Protein AF-A0A369T2D9-F1 (afdb_monomer_lite)

pLDDT: mean 83.14, std 14.37, range [35.88, 96.81]

Sequence (138 aa):
MTVQSRRTRAGSEAFKEELLERLSNLDQVSLREGMTDLLSLLDDVELVLSSEDLTELERQGFTLIREYLKEATVLELRGLPRAPFLKKIKEIASILRVIGDLRGEGIRIISLEDLTVVGEIDGRPVYSIRREEGDSPH

Radius of gyration: 20.72 Å; chains: 1; bounding box: 49×34×55 Å

Secondary structure (DSSP, 8-state):
--HHHHHHHHHHHHHHHHHHHHHHT---HHHHHHHHHHHHHHHHHHHHHT-SS--HHHHHHHHHHHHHHHHHHHHHHTT---HHHHHHHHHHHHHHHHHHHHHHTTPPPPPGGGEEEEEEETTEEEEEEPPPTT----

Structure (mmCIF, N/CA/C/O backbone):
data_AF-A0A369T2D9-F1
#
_entry.id   AF-A0A369T2D9-F1
#
loop_
_atom_site.group_PDB
_atom_site.id
_atom_site.type_symbol
_atom_site.label_atom_id
_atom_site.label_alt_id
_atom_site.label_comp_id
_atom_site.label_asym_id
_atom_site.label_entity_id
_atom_site.label_seq_id
_atom_site.pdbx_PDB_ins_code
_atom_site.Cartn_x
_atom_site.Cartn_y
_atom_site.Cartn_z
_atom_site.occupancy
_atom_site.B_iso_or_equiv
_atom_site.auth_seq_id
_atom_site.auth_comp_id
_atom_site.auth_asym_id
_atom_site.auth_atom_id
_atom_site.pdbx_PDB_model_num
ATOM 1 N N . MET A 1 1 ? 10.833 9.912 17.371 1.00 44.72 1 MET A N 1
ATOM 2 C CA . MET A 1 1 ? 10.450 8.693 16.618 1.00 44.72 1 MET A CA 1
ATOM 3 C C . MET A 1 1 ? 11.122 8.697 15.237 1.00 44.72 1 MET A C 1
ATOM 5 O O . MET A 1 1 ? 10.458 8.860 14.229 1.00 44.72 1 MET A O 1
ATOM 9 N N . THR A 1 2 ? 12.454 8.571 15.162 1.00 52.41 2 THR A N 1
ATOM 10 C CA . THR A 1 2 ? 13.226 9.062 13.988 1.00 52.41 2 THR A CA 1
ATOM 11 C C . THR A 1 2 ? 14.139 8.025 13.319 1.00 52.41 2 THR A C 1
ATOM 13 O O . THR A 1 2 ? 14.785 8.326 12.318 1.00 52.41 2 THR A O 1
ATOM 16 N N . VAL A 1 3 ? 14.213 6.798 13.847 1.00 41.44 3 VAL A N 1
ATOM 17 C CA . VAL A 1 3 ? 15.205 5.797 13.406 1.00 41.44 3 VAL A CA 1
ATOM 18 C C . VAL A 1 3 ? 14.643 4.832 12.351 1.00 41.44 3 VAL A C 1
ATOM 20 O O . VAL A 1 3 ? 15.341 4.512 11.390 1.00 41.44 3 VAL A O 1
ATOM 23 N N . GLN A 1 4 ? 13.373 4.420 12.461 1.00 42.25 4 GLN A N 1
ATOM 24 C CA . GLN A 1 4 ? 12.735 3.510 11.493 1.00 42.25 4 GLN A CA 1
ATOM 25 C C . GLN A 1 4 ? 12.523 4.153 10.112 1.00 42.25 4 GLN A C 1
ATOM 27 O O . GLN A 1 4 ? 12.820 3.513 9.102 1.00 42.25 4 GLN A O 1
ATOM 32 N N . SER A 1 5 ? 12.116 5.428 10.055 1.00 49.00 5 SER A N 1
ATOM 33 C CA . SER A 1 5 ? 11.973 6.168 8.785 1.00 49.00 5 SER A CA 1
ATOM 34 C C . SER A 1 5 ? 13.308 6.370 8.056 1.00 49.00 5 SER A C 1
ATOM 36 O O . SER A 1 5 ? 13.370 6.298 6.833 1.00 49.00 5 SER A O 1
ATOM 38 N N . ARG A 1 6 ? 14.417 6.561 8.789 1.00 48.47 6 ARG A N 1
ATOM 39 C CA . ARG A 1 6 ? 15.748 6.710 8.171 1.00 48.47 6 ARG A CA 1
ATOM 40 C C . ARG A 1 6 ? 16.283 5.395 7.602 1.00 48.47 6 ARG A C 1
ATOM 42 O O . ARG A 1 6 ? 16.856 5.402 6.519 1.00 48.47 6 ARG A O 1
ATOM 49 N N . ARG A 1 7 ? 16.069 4.267 8.293 1.00 51.34 7 ARG A N 1
ATOM 50 C CA . ARG A 1 7 ? 16.482 2.934 7.807 1.00 51.34 7 ARG A CA 1
ATOM 51 C C . ARG A 1 7 ? 15.697 2.482 6.576 1.00 51.34 7 ARG A C 1
ATOM 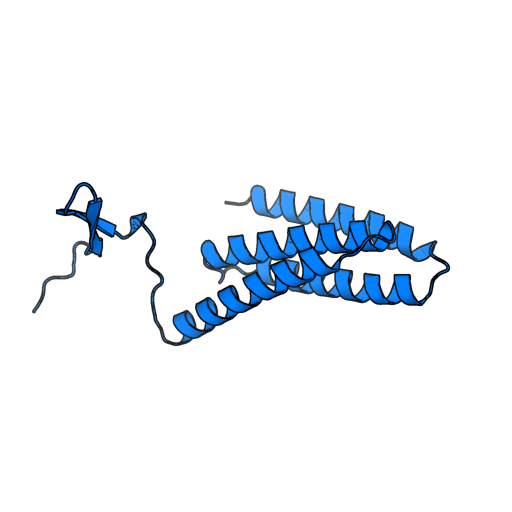53 O O . ARG A 1 7 ? 16.280 1.890 5.676 1.00 51.34 7 ARG A O 1
ATOM 60 N N . THR A 1 8 ? 14.397 2.762 6.533 1.00 57.28 8 THR A N 1
ATOM 61 C CA . THR A 1 8 ? 13.536 2.372 5.406 1.00 57.28 8 THR A CA 1
ATOM 62 C C . THR A 1 8 ? 13.809 3.196 4.151 1.00 57.28 8 THR A C 1
ATOM 64 O O . THR A 1 8 ? 13.873 2.615 3.072 1.00 57.28 8 THR A O 1
ATOM 67 N N . ARG A 1 9 ? 14.064 4.505 4.286 1.00 59.59 9 ARG A N 1
ATOM 68 C CA . ARG A 1 9 ? 14.492 5.354 3.163 1.00 59.59 9 ARG A CA 1
ATOM 69 C C . ARG A 1 9 ? 15.857 4.929 2.615 1.00 59.59 9 ARG A C 1
ATOM 71 O O . ARG A 1 9 ? 15.976 4.692 1.423 1.00 59.59 9 ARG A O 1
ATOM 78 N N . ALA A 1 10 ? 16.849 4.715 3.485 1.00 62.94 10 ALA A N 1
ATOM 79 C CA . ALA A 1 10 ? 18.180 4.261 3.068 1.00 62.94 10 ALA A CA 1
ATOM 80 C C . ALA A 1 10 ? 18.157 2.905 2.332 1.00 62.94 10 ALA A C 1
ATOM 82 O O . ALA A 1 10 ? 18.873 2.726 1.353 1.00 62.94 10 ALA A O 1
ATOM 83 N N . GLY A 1 11 ? 17.311 1.961 2.766 1.00 72.50 11 GLY A N 1
ATOM 84 C CA . GLY A 1 11 ? 17.148 0.676 2.077 1.00 72.50 11 GLY A CA 1
ATOM 85 C C . GLY A 1 11 ? 16.408 0.770 0.737 1.00 72.50 11 GLY A C 1
ATOM 86 O O . GLY A 1 11 ? 16.566 -0.105 -0.108 1.00 72.50 11 GLY A O 1
ATOM 87 N N . SER A 1 12 ? 15.597 1.808 0.532 1.00 73.19 12 SER A N 1
ATOM 88 C CA . SER A 1 12 ? 14.913 2.053 -0.741 1.00 73.19 12 SER A CA 1
ATOM 89 C C . SER A 1 12 ? 15.813 2.726 -1.771 1.00 73.19 12 SER A C 1
ATOM 91 O O . SER A 1 12 ? 15.831 2.295 -2.918 1.00 73.19 12 SER A O 1
ATOM 93 N N . GLU A 1 13 ? 16.609 3.710 -1.353 1.00 80.56 13 GLU A N 1
ATOM 94 C CA . GLU A 1 13 ? 17.596 4.363 -2.223 1.00 80.56 13 GLU A CA 1
ATOM 95 C C . GLU A 1 13 ? 18.633 3.356 -2.734 1.00 80.56 13 GLU A C 1
ATOM 97 O O . GLU A 1 13 ? 18.840 3.243 -3.937 1.00 80.56 13 GLU A O 1
ATOM 102 N N . ALA A 1 14 ? 19.191 2.523 -1.845 1.00 82.19 14 ALA A N 1
ATOM 103 C CA . ALA A 1 14 ? 20.141 1.480 -2.239 1.00 82.19 14 ALA A CA 1
ATOM 104 C C . ALA A 1 14 ? 19.538 0.475 -3.242 1.00 82.19 14 ALA A C 1
ATOM 106 O O . ALA A 1 14 ? 20.205 0.039 -4.177 1.00 82.19 14 ALA A O 1
ATOM 107 N N . PHE A 1 15 ? 18.257 0.128 -3.072 1.00 83.56 15 PHE A N 1
ATOM 108 C CA . PHE A 1 15 ? 17.537 -0.728 -4.015 1.00 83.56 15 PHE A CA 1
ATOM 109 C C . PHE A 1 15 ? 17.364 -0.054 -5.385 1.00 83.56 15 PHE A C 1
ATOM 111 O O . PHE A 1 15 ? 17.547 -0.699 -6.415 1.00 83.56 15 PHE A O 1
ATOM 118 N N . LYS A 1 16 ? 17.031 1.242 -5.415 1.00 82.81 16 LYS A N 1
ATOM 119 C CA . LYS A 1 16 ? 16.874 2.009 -6.659 1.00 82.81 16 LYS A CA 1
ATOM 120 C C . LYS A 1 16 ? 18.196 2.172 -7.400 1.00 82.81 16 LYS A C 1
ATOM 122 O O . LYS A 1 16 ? 18.221 1.967 -8.609 1.00 82.81 16 LYS A O 1
ATOM 127 N N . GLU A 1 17 ? 19.281 2.484 -6.694 1.00 85.00 17 GLU A N 1
ATOM 128 C CA . GLU A 1 17 ? 20.622 2.590 -7.283 1.00 85.00 17 GLU A CA 1
ATOM 129 C C . GLU A 1 17 ? 21.034 1.278 -7.967 1.00 85.00 17 GLU A C 1
ATOM 131 O O . GLU A 1 17 ? 21.401 1.292 -9.144 1.00 85.00 17 GLU A O 1
ATOM 136 N N . GLU A 1 18 ? 20.865 0.135 -7.288 1.00 83.44 18 GLU A N 1
ATOM 137 C CA . GLU A 1 18 ? 21.150 -1.186 -7.869 1.00 83.44 18 GLU A CA 1
ATOM 138 C C . GLU A 1 18 ? 20.294 -1.461 -9.121 1.00 83.44 18 GLU A C 1
ATOM 140 O O . GLU A 1 18 ? 20.768 -2.015 -10.118 1.00 83.44 18 GLU A O 1
ATOM 145 N N . LEU A 1 19 ? 19.017 -1.072 -9.099 1.00 83.19 19 LEU A N 1
ATOM 146 C CA . LEU A 1 19 ? 18.115 -1.267 -10.232 1.00 83.19 19 LEU A CA 1
ATOM 147 C C . LEU A 1 19 ? 18.446 -0.377 -11.428 1.00 83.19 19 LEU A C 1
ATOM 149 O O . LEU A 1 19 ? 18.379 -0.848 -12.563 1.00 83.19 19 LEU A O 1
ATOM 153 N N . LEU A 1 20 ? 18.793 0.889 -11.200 1.00 82.56 20 LEU A N 1
ATOM 154 C CA . LEU A 1 20 ? 19.147 1.832 -12.262 1.00 82.56 20 LEU A CA 1
ATOM 155 C C . LEU A 1 20 ? 20.434 1.409 -12.978 1.00 82.56 20 LEU A C 1
ATOM 157 O O . LEU A 1 20 ? 20.518 1.505 -14.207 1.00 82.56 20 LEU A O 1
ATOM 161 N N . GLU A 1 21 ? 21.404 0.866 -12.241 1.00 83.44 21 GLU A N 1
ATOM 162 C CA . GLU A 1 21 ? 22.607 0.267 -12.824 1.00 83.44 21 GLU A CA 1
ATOM 163 C C . GLU A 1 21 ? 22.252 -0.938 -13.711 1.00 83.44 21 GLU A C 1
ATOM 165 O O . GLU A 1 21 ? 22.680 -1.019 -14.865 1.00 83.44 21 GLU A O 1
ATOM 170 N N . ARG A 1 22 ? 21.399 -1.849 -13.224 1.00 80.00 22 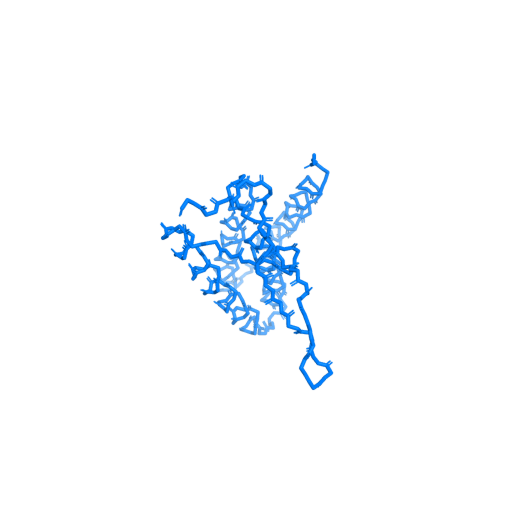ARG A N 1
ATOM 171 C CA . ARG A 1 22 ? 20.937 -3.012 -14.003 1.00 80.00 22 ARG A CA 1
ATOM 172 C C . ARG A 1 22 ? 20.151 -2.609 -15.254 1.00 80.00 22 ARG A C 1
ATOM 174 O O . ARG A 1 22 ? 20.334 -3.218 -16.304 1.00 80.00 22 ARG A O 1
ATOM 181 N N . LEU A 1 23 ? 19.313 -1.578 -15.159 1.00 78.31 23 LEU A N 1
ATOM 182 C CA . LEU A 1 23 ? 18.512 -1.047 -16.266 1.00 78.31 23 LEU A CA 1
ATOM 183 C C . LEU A 1 23 ? 19.348 -0.407 -17.371 1.00 78.31 23 LEU A C 1
ATOM 185 O O . LEU A 1 23 ? 18.995 -0.498 -18.545 1.00 78.31 23 LEU A O 1
ATOM 189 N N . SER A 1 24 ? 20.451 0.240 -17.001 1.00 78.38 24 SER A N 1
ATOM 190 C CA . SER A 1 24 ? 21.358 0.887 -17.954 1.00 78.38 24 SER A CA 1
ATOM 191 C C . SER A 1 24 ? 22.066 -0.125 -18.861 1.00 78.38 24 SER A C 1
ATOM 193 O O . SER A 1 24 ? 22.474 0.224 -19.965 1.00 78.38 24 SER A O 1
ATOM 195 N N . ASN A 1 25 ? 22.155 -1.381 -18.416 1.00 78.31 25 ASN A N 1
ATOM 196 C CA . ASN A 1 25 ? 22.785 -2.498 -19.122 1.00 78.31 25 ASN A CA 1
ATOM 197 C C . ASN A 1 25 ? 21.772 -3.416 -19.838 1.00 78.31 25 ASN A C 1
ATOM 199 O O . ASN A 1 25 ? 22.121 -4.522 -20.249 1.00 78.31 25 ASN A O 1
ATOM 203 N N . LEU A 1 26 ? 20.504 -3.003 -19.932 1.00 77.38 26 LEU A N 1
ATOM 204 C CA . LEU A 1 26 ? 19.396 -3.840 -20.384 1.00 77.38 26 LEU A CA 1
ATOM 205 C C . LEU A 1 26 ? 19.001 -3.491 -21.828 1.00 77.38 26 LEU A C 1
ATOM 207 O O . LEU A 1 26 ? 18.437 -2.431 -22.091 1.00 77.38 26 LEU A O 1
ATOM 211 N N . ASP A 1 27 ? 19.261 -4.410 -22.763 1.00 75.25 27 ASP A N 1
ATOM 212 C CA . ASP A 1 27 ? 19.017 -4.204 -24.205 1.00 75.25 27 ASP A CA 1
ATOM 213 C C . ASP A 1 27 ? 17.530 -4.300 -24.610 1.00 75.25 27 ASP A C 1
ATOM 215 O O . ASP A 1 27 ? 17.144 -3.920 -25.718 1.00 75.25 27 ASP A O 1
ATOM 219 N N . GLN A 1 28 ? 16.662 -4.811 -23.730 1.00 78.06 28 GLN A N 1
ATOM 220 C CA . GLN A 1 28 ? 15.238 -4.997 -24.021 1.00 78.06 28 GLN A CA 1
ATOM 221 C C . GLN A 1 28 ? 14.415 -3.751 -23.676 1.00 78.06 28 GLN A C 1
ATOM 223 O O . GLN A 1 28 ? 14.124 -3.480 -22.511 1.00 78.06 28 GLN A O 1
ATOM 228 N N . VAL A 1 29 ? 13.966 -3.036 -24.711 1.00 76.88 29 VAL A N 1
ATOM 229 C CA . VAL A 1 29 ? 13.201 -1.781 -24.587 1.00 76.88 29 VAL A CA 1
ATOM 230 C C . VAL A 1 29 ? 11.908 -1.945 -23.776 1.00 76.88 29 VAL A C 1
ATOM 232 O O . VAL A 1 29 ? 11.678 -1.154 -22.867 1.00 76.88 29 VAL A O 1
ATOM 235 N N . SER A 1 30 ? 11.093 -2.982 -24.018 1.00 74.06 30 SER A N 1
ATOM 236 C CA . SER A 1 30 ? 9.808 -3.124 -23.300 1.00 74.06 30 SER A CA 1
ATOM 237 C C . SER A 1 30 ? 9.985 -3.462 -21.818 1.00 74.06 30 SER A C 1
ATOM 239 O O . SER A 1 30 ? 9.181 -3.055 -20.984 1.00 74.06 30 SER A O 1
ATOM 241 N N . LEU A 1 31 ? 11.040 -4.211 -21.487 1.00 76.50 31 LEU A N 1
ATOM 242 C CA . LEU A 1 31 ? 11.393 -4.540 -20.110 1.00 76.50 31 LEU A CA 1
ATOM 243 C C . LEU A 1 31 ? 11.884 -3.285 -19.377 1.00 76.50 31 LEU A C 1
ATOM 245 O O . LEU A 1 31 ? 11.499 -3.037 -18.238 1.00 76.50 31 LEU A O 1
ATOM 249 N N . ARG A 1 32 ? 12.669 -2.448 -20.066 1.00 78.88 32 ARG A N 1
ATOM 250 C CA . ARG A 1 32 ? 13.125 -1.156 -19.552 1.00 78.88 32 ARG A CA 1
ATOM 251 C C . ARG A 1 32 ? 11.960 -0.204 -19.272 1.00 78.88 32 ARG A C 1
ATOM 253 O O . ARG A 1 32 ? 11.894 0.327 -18.171 1.00 78.88 32 ARG A O 1
ATOM 260 N N . GLU A 1 33 ? 11.029 -0.037 -20.213 1.00 80.12 33 GLU A N 1
ATOM 261 C CA . GLU A 1 33 ? 9.827 0.795 -20.029 1.00 80.12 33 GLU A CA 1
ATOM 262 C C . GLU A 1 33 ? 8.971 0.299 -18.856 1.00 80.12 33 GLU A C 1
ATOM 264 O O . GLU A 1 33 ? 8.680 1.054 -17.929 1.00 80.12 33 GLU A O 1
A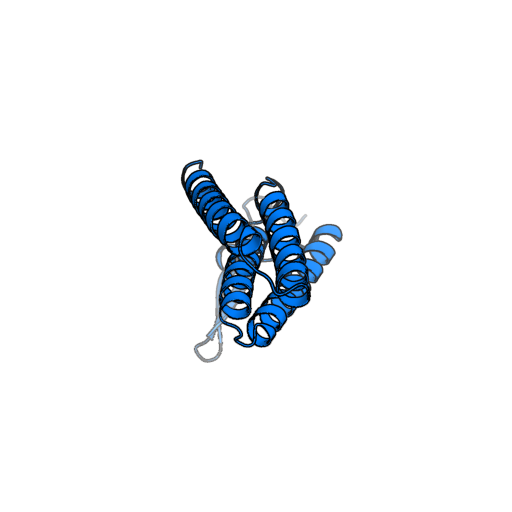TOM 269 N N . GLY A 1 34 ? 8.652 -1.001 -18.831 1.00 78.31 34 GLY A N 1
ATOM 270 C CA . GLY A 1 34 ? 7.839 -1.591 -17.768 1.00 78.31 34 GLY A CA 1
ATOM 271 C C . GLY A 1 34 ? 8.466 -1.486 -16.375 1.00 78.31 34 GLY A C 1
ATOM 272 O O . GLY A 1 34 ? 7.738 -1.488 -15.381 1.00 78.31 34 GLY A O 1
ATOM 273 N N . MET A 1 35 ? 9.792 -1.394 -16.284 1.00 82.38 35 MET A N 1
ATOM 274 C CA . MET A 1 35 ? 10.517 -1.156 -15.038 1.00 82.38 35 MET A CA 1
ATOM 275 C C . MET A 1 35 ? 10.586 0.323 -14.654 1.00 82.38 35 MET A C 1
ATOM 277 O O . MET A 1 35 ? 10.517 0.632 -13.465 1.00 82.38 35 MET A O 1
ATOM 281 N N . THR A 1 36 ? 10.699 1.235 -15.624 1.00 84.88 36 THR A N 1
ATOM 282 C CA . THR A 1 36 ? 10.628 2.681 -15.368 1.00 84.88 36 THR A CA 1
ATOM 283 C C . THR A 1 36 ? 9.291 3.055 -14.729 1.00 84.88 36 THR A C 1
ATOM 285 O O . THR A 1 36 ? 9.287 3.778 -13.735 1.00 84.88 36 THR A O 1
ATOM 288 N N . ASP A 1 37 ? 8.182 2.482 -15.201 1.00 86.94 37 ASP A N 1
ATOM 289 C CA . ASP A 1 37 ? 6.859 2.697 -14.600 1.00 86.94 37 ASP A CA 1
ATOM 290 C C . ASP A 1 37 ? 6.801 2.231 -13.135 1.00 86.94 37 ASP A C 1
ATOM 292 O O . ASP A 1 37 ? 6.275 2.928 -12.266 1.00 86.94 37 ASP A O 1
ATOM 296 N N . LEU A 1 38 ? 7.371 1.058 -12.831 1.00 87.50 38 LEU A N 1
ATOM 297 C CA . LEU A 1 38 ? 7.397 0.528 -11.462 1.00 87.50 38 LEU A CA 1
ATOM 298 C C . LEU A 1 38 ? 8.274 1.366 -10.525 1.00 87.50 38 LEU A C 1
ATOM 300 O O . LEU A 1 38 ? 7.925 1.530 -9.356 1.00 87.50 38 LEU A O 1
ATOM 304 N N . LEU A 1 39 ? 9.393 1.894 -11.025 1.00 86.94 39 LEU A N 1
ATOM 305 C CA . LEU A 1 39 ? 10.262 2.792 -10.266 1.00 86.94 39 LEU A CA 1
ATOM 306 C C . LEU A 1 39 ? 9.579 4.132 -9.984 1.00 86.94 39 LEU A C 1
ATOM 308 O O . LEU A 1 39 ? 9.609 4.582 -8.842 1.00 86.94 39 LEU A O 1
ATOM 312 N N . SER A 1 40 ? 8.891 4.709 -10.973 1.00 90.06 40 SER A N 1
ATOM 313 C CA . SER A 1 40 ? 8.112 5.937 -10.779 1.00 90.06 40 SER A CA 1
ATOM 314 C C . SER A 1 40 ? 7.025 5.753 -9.716 1.00 90.06 40 SER A C 1
ATOM 316 O O . SER A 1 40 ? 6.868 6.592 -8.836 1.00 90.06 40 SER A O 1
ATOM 318 N N . LEU A 1 41 ? 6.307 4.624 -9.735 1.00 90.56 41 LEU A N 1
ATOM 319 C CA . LEU A 1 41 ? 5.313 4.316 -8.701 1.00 90.56 41 LEU A CA 1
ATOM 320 C C . LEU A 1 41 ? 5.944 4.143 -7.313 1.00 90.56 41 LEU A C 1
ATOM 322 O O . LEU A 1 41 ? 5.328 4.475 -6.301 1.00 90.56 41 LEU A O 1
ATOM 326 N N . LEU A 1 42 ? 7.164 3.606 -7.245 1.00 91.56 42 LEU A N 1
ATOM 327 C CA . LEU A 1 42 ? 7.897 3.476 -5.991 1.00 91.56 42 LEU A CA 1
ATOM 328 C C . LEU A 1 42 ? 8.302 4.851 -5.431 1.00 91.56 42 LEU A C 1
ATOM 330 O O . LEU A 1 42 ? 8.216 5.051 -4.218 1.00 91.56 42 LEU A O 1
ATOM 334 N N . ASP A 1 43 ? 8.703 5.792 -6.291 1.00 90.88 43 ASP A N 1
ATOM 335 C CA . ASP A 1 43 ? 8.972 7.189 -5.917 1.00 90.88 43 ASP A CA 1
ATOM 336 C C . ASP A 1 43 ? 7.724 7.865 -5.337 1.00 90.88 43 ASP A C 1
ATOM 338 O O . ASP A 1 43 ? 7.789 8.438 -4.246 1.00 90.88 43 ASP A O 1
ATOM 342 N N . ASP A 1 44 ? 6.577 7.726 -6.004 1.00 92.44 44 ASP A N 1
ATOM 343 C CA . ASP A 1 44 ? 5.306 8.292 -5.541 1.00 92.44 44 ASP A CA 1
ATOM 344 C C . ASP A 1 44 ? 4.921 7.759 -4.152 1.00 92.44 44 ASP A C 1
ATOM 346 O O . ASP A 1 44 ? 4.530 8.513 -3.257 1.00 92.44 44 ASP A O 1
ATOM 350 N N . VAL A 1 45 ? 5.072 6.451 -3.930 1.00 92.75 45 VAL A N 1
ATOM 351 C CA . VAL A 1 45 ? 4.758 5.817 -2.640 1.00 92.75 45 VAL A CA 1
ATOM 352 C C . VAL A 1 45 ? 5.713 6.274 -1.539 1.00 92.75 45 VAL A C 1
ATOM 354 O O . VAL A 1 45 ? 5.287 6.489 -0.403 1.00 92.75 45 VAL A O 1
ATOM 357 N N . GLU A 1 46 ? 6.999 6.443 -1.838 1.00 91.00 46 GLU A N 1
ATOM 358 C CA . GLU A 1 46 ? 7.967 6.964 -0.871 1.00 91.00 46 GLU A CA 1
ATOM 359 C C . GLU A 1 46 ? 7.706 8.423 -0.507 1.00 91.00 46 GLU A C 1
ATOM 361 O O . GLU A 1 46 ? 7.823 8.788 0.668 1.00 91.00 46 GLU A O 1
ATOM 366 N N . LEU A 1 47 ? 7.299 9.234 -1.485 1.00 91.44 47 LEU A N 1
ATOM 367 C CA . LEU A 1 47 ? 6.872 10.606 -1.249 1.00 91.44 47 LEU A CA 1
ATOM 368 C C . LEU A 1 47 ? 5.669 10.636 -0.301 1.00 91.44 47 LEU A C 1
ATOM 370 O O . LEU A 1 47 ? 5.704 11.350 0.701 1.00 91.44 47 LEU A O 1
ATOM 374 N N . VAL A 1 48 ? 4.654 9.803 -0.546 1.00 90.06 48 VAL A N 1
ATOM 375 C CA . VAL A 1 48 ? 3.487 9.689 0.341 1.00 90.06 48 VAL A CA 1
ATOM 376 C C . VAL A 1 48 ? 3.894 9.236 1.745 1.00 90.06 48 VAL A C 1
ATOM 378 O O . VAL A 1 48 ? 3.486 9.850 2.728 1.00 90.06 48 VAL A O 1
ATOM 381 N N . LEU A 1 49 ? 4.749 8.217 1.871 1.00 89.31 49 LEU A N 1
ATOM 382 C CA . LEU A 1 49 ? 5.227 7.717 3.169 1.00 89.31 49 LEU A CA 1
ATOM 383 C C . LEU A 1 49 ? 6.025 8.752 3.973 1.00 89.31 49 LEU A C 1
ATOM 385 O O . LEU A 1 49 ? 6.109 8.637 5.201 1.00 89.31 49 LEU A O 1
ATOM 389 N N . SER A 1 50 ? 6.614 9.743 3.299 1.00 89.00 50 SER A N 1
ATOM 390 C CA . SER A 1 50 ? 7.308 10.857 3.946 1.00 89.00 50 SER A CA 1
ATOM 391 C C . SER A 1 50 ? 6.365 11.895 4.562 1.00 89.00 50 SER A C 1
ATOM 393 O O . SER A 1 50 ? 6.819 12.696 5.377 1.00 89.00 50 SER A O 1
ATOM 395 N N . SER A 1 51 ? 5.069 11.850 4.229 1.00 88.38 51 SER A N 1
ATOM 396 C CA . SER A 1 51 ? 4.053 12.719 4.821 1.00 88.38 51 SER A CA 1
ATOM 397 C C . SER A 1 51 ? 3.826 12.414 6.307 1.00 88.38 51 SER A C 1
ATOM 399 O O . SER A 1 51 ? 3.832 11.255 6.753 1.00 88.38 51 SER A O 1
ATOM 401 N N . GLU A 1 52 ? 3.606 13.479 7.077 1.00 84.75 52 GLU A N 1
ATOM 402 C CA . GLU A 1 52 ? 3.234 13.418 8.493 1.00 84.75 52 GLU A CA 1
ATOM 403 C C . GLU A 1 52 ? 1.727 13.187 8.689 1.00 84.75 52 GLU A C 1
ATOM 405 O O . GLU A 1 52 ? 1.326 12.695 9.740 1.00 84.75 52 GLU A O 1
ATOM 410 N N . ASP A 1 53 ? 0.908 13.425 7.660 1.00 85.81 53 ASP A N 1
ATOM 411 C CA . ASP A 1 53 ? -0.562 13.378 7.739 1.00 85.81 53 ASP A CA 1
ATOM 412 C C . ASP A 1 53 ? -1.149 11.957 7.662 1.00 85.81 53 ASP A C 1
ATOM 414 O O . ASP A 1 53 ? -2.366 11.760 7.716 1.00 85.81 53 ASP A O 1
ATOM 418 N N . LEU A 1 54 ? -0.293 10.942 7.515 1.00 85.62 54 LEU A N 1
ATOM 419 C CA . LEU A 1 54 ? -0.729 9.553 7.458 1.00 85.62 54 LEU A CA 1
ATOM 420 C C . LEU A 1 54 ? -1.065 9.027 8.852 1.00 85.62 54 LEU A C 1
ATOM 422 O O . LEU A 1 54 ? -0.227 9.027 9.757 1.00 85.62 54 LEU 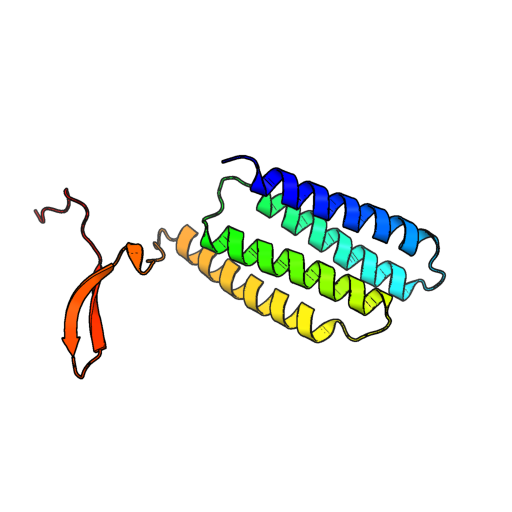A O 1
ATOM 426 N N . THR A 1 55 ? -2.258 8.455 8.973 1.00 86.81 55 THR A N 1
ATOM 427 C CA . THR A 1 55 ? -2.595 7.560 10.080 1.00 86.81 55 THR A CA 1
ATOM 428 C C . THR A 1 55 ? -1.679 6.335 10.069 1.00 86.81 55 THR A C 1
ATOM 430 O O . THR A 1 55 ? -1.115 5.959 9.037 1.00 86.81 55 THR A O 1
ATOM 433 N N . GLU A 1 56 ? -1.555 5.665 11.214 1.00 87.31 56 GLU A N 1
ATOM 434 C CA . GLU A 1 56 ? -0.751 4.442 11.315 1.00 87.31 56 GLU A CA 1
ATOM 435 C C . GLU A 1 56 ? -1.230 3.358 10.333 1.00 87.31 56 GLU A C 1
ATOM 437 O O . GLU A 1 56 ? -0.419 2.717 9.666 1.00 87.31 56 GLU A O 1
ATOM 442 N N . LEU A 1 57 ? -2.547 3.217 10.154 1.00 87.50 57 LEU A N 1
ATOM 443 C CA . LEU A 1 57 ? -3.128 2.273 9.198 1.00 87.50 57 LEU A CA 1
ATOM 444 C C . LEU A 1 57 ? -2.744 2.605 7.748 1.00 87.50 57 LEU A C 1
ATOM 446 O O . LEU A 1 57 ? -2.358 1.715 6.987 1.00 87.50 57 LEU A O 1
ATOM 450 N N . GLU A 1 58 ? -2.807 3.881 7.358 1.00 90.69 58 GLU A N 1
ATOM 451 C CA . GLU A 1 58 ? -2.381 4.304 6.021 1.00 90.69 58 GLU A CA 1
ATOM 452 C C . GLU A 1 58 ? -0.885 4.078 5.818 1.00 90.69 58 GLU A C 1
ATOM 454 O O . GLU A 1 58 ? -0.472 3.554 4.784 1.00 90.69 58 GLU A O 1
ATOM 459 N N . ARG A 1 59 ? -0.066 4.404 6.823 1.00 91.56 59 ARG A N 1
ATOM 460 C CA . ARG A 1 59 ? 1.382 4.183 6.790 1.00 91.56 59 ARG A CA 1
ATOM 461 C C . ARG A 1 59 ? 1.719 2.704 6.601 1.00 91.56 59 ARG A C 1
ATOM 463 O O . ARG A 1 59 ? 2.592 2.379 5.792 1.00 91.56 59 ARG A O 1
ATOM 470 N N . GLN A 1 60 ? 1.018 1.806 7.290 1.00 92.62 60 GLN A N 1
ATOM 471 C CA . GLN A 1 60 ? 1.167 0.360 7.111 1.00 92.62 60 GLN A CA 1
ATOM 472 C C . GLN A 1 60 ? 0.745 -0.082 5.705 1.00 92.62 60 GLN A C 1
ATOM 474 O O . GLN A 1 60 ? 1.481 -0.821 5.047 1.00 92.62 60 GLN A O 1
ATOM 479 N N . GLY A 1 61 ? -0.385 0.418 5.199 1.00 94.88 61 GLY A N 1
ATOM 480 C CA . GLY A 1 61 ? -0.857 0.108 3.850 1.00 94.88 61 GLY A CA 1
ATOM 481 C C . GLY A 1 61 ? 0.111 0.561 2.753 1.00 94.88 61 GLY A C 1
ATOM 482 O O . GLY A 1 61 ? 0.477 -0.236 1.890 1.00 94.88 61 GLY A O 1
ATOM 483 N N . PHE A 1 62 ? 0.597 1.804 2.805 1.00 95.06 62 PHE A N 1
ATOM 484 C CA . PHE A 1 62 ? 1.595 2.302 1.853 1.00 95.06 62 PHE A CA 1
ATOM 485 C C . PHE A 1 62 ? 2.941 1.579 1.985 1.00 95.06 62 PHE A C 1
ATOM 487 O O . PHE A 1 62 ? 3.620 1.359 0.983 1.00 95.06 62 PHE A O 1
ATOM 494 N N . THR A 1 63 ? 3.311 1.133 3.190 1.00 94.94 63 THR A N 1
ATOM 495 C CA . THR A 1 63 ? 4.499 0.288 3.387 1.00 94.94 63 THR A CA 1
ATOM 496 C C . THR A 1 63 ? 4.349 -1.052 2.668 1.00 94.94 63 THR A C 1
ATOM 498 O O . THR A 1 63 ? 5.272 -1.470 1.975 1.00 94.94 63 THR A O 1
ATOM 501 N N . LEU A 1 64 ? 3.185 -1.702 2.759 1.00 95.75 64 LEU A N 1
ATOM 502 C CA . LEU A 1 64 ? 2.917 -2.940 2.019 1.00 95.75 64 LEU A CA 1
ATOM 503 C C . LEU A 1 64 ? 2.940 -2.724 0.501 1.00 95.75 64 LEU A C 1
ATOM 505 O O . LEU A 1 64 ? 3.530 -3.529 -0.216 1.00 95.75 64 LEU A O 1
ATOM 509 N N . ILE A 1 65 ? 2.352 -1.627 0.008 1.00 96.56 65 ILE A N 1
ATOM 510 C CA . ILE A 1 65 ? 2.425 -1.263 -1.416 1.00 96.56 65 ILE A CA 1
ATOM 511 C C . ILE A 1 65 ? 3.886 -1.118 -1.858 1.00 96.56 65 ILE A C 1
ATOM 513 O O . ILE A 1 65 ? 4.257 -1.671 -2.892 1.00 96.56 65 ILE A O 1
ATOM 517 N N . ARG A 1 66 ? 4.722 -0.428 -1.069 1.00 95.25 66 ARG A N 1
ATOM 518 C CA . ARG A 1 66 ? 6.155 -0.265 -1.351 1.00 95.25 66 ARG A CA 1
ATOM 519 C C . ARG A 1 66 ? 6.856 -1.614 -1.503 1.00 95.25 66 ARG A C 1
ATOM 521 O O . ARG A 1 66 ? 7.566 -1.818 -2.482 1.00 95.25 66 ARG A O 1
ATOM 528 N N . GLU A 1 67 ? 6.665 -2.532 -0.558 1.00 94.88 67 GLU A N 1
ATOM 529 C CA . GLU A 1 67 ? 7.322 -3.845 -0.609 1.00 94.88 67 GLU A CA 1
ATOM 530 C C . GLU A 1 67 ? 6.825 -4.690 -1.792 1.00 94.88 67 GLU A C 1
ATOM 532 O O . GLU A 1 67 ? 7.636 -5.271 -2.511 1.00 94.88 67 GLU A O 1
ATOM 537 N N . TYR A 1 68 ? 5.523 -4.677 -2.089 1.00 95.75 68 TYR A N 1
ATOM 538 C CA . TYR A 1 68 ? 4.997 -5.376 -3.264 1.00 95.75 68 TYR A CA 1
ATOM 539 C C . TYR A 1 68 ? 5.462 -4.773 -4.592 1.00 95.75 68 TYR A C 1
ATOM 541 O O . TYR A 1 68 ? 5.642 -5.516 -5.556 1.00 95.75 68 TYR A O 1
ATOM 549 N N . LEU A 1 69 ? 5.687 -3.457 -4.663 1.00 94.44 69 LEU A N 1
ATOM 550 C CA . LEU A 1 69 ? 6.300 -2.828 -5.836 1.00 94.44 69 LEU A CA 1
ATOM 551 C C . LEU A 1 69 ? 7.743 -3.304 -6.015 1.00 94.44 69 LEU A C 1
ATOM 553 O O . LEU A 1 69 ? 8.124 -3.665 -7.126 1.00 94.44 69 LEU A O 1
ATOM 557 N N . LYS A 1 70 ? 8.527 -3.390 -4.933 1.00 92.12 70 LYS A N 1
ATOM 558 C CA . LYS A 1 70 ? 9.893 -3.940 -4.985 1.00 92.12 70 LYS A CA 1
ATOM 559 C C . LYS A 1 70 ? 9.898 -5.385 -5.481 1.00 92.12 70 LYS A C 1
ATOM 561 O O . LYS A 1 70 ? 10.671 -5.719 -6.379 1.00 92.12 70 LYS A O 1
ATOM 566 N N . GLU A 1 71 ? 9.013 -6.228 -4.954 1.00 93.19 71 GLU A N 1
ATOM 567 C CA . GLU A 1 71 ? 8.883 -7.624 -5.388 1.00 93.19 71 GLU A CA 1
ATOM 568 C C . GLU A 1 71 ? 8.435 -7.736 -6.852 1.00 93.19 71 GLU A C 1
ATOM 570 O O . GLU A 1 71 ? 9.014 -8.517 -7.609 1.00 93.19 71 GLU A O 1
ATOM 575 N N . ALA A 1 72 ? 7.473 -6.916 -7.287 1.00 92.75 72 ALA A N 1
ATOM 576 C CA . ALA A 1 72 ? 7.047 -6.847 -8.684 1.00 92.75 72 ALA A CA 1
ATOM 577 C C . ALA A 1 72 ? 8.211 -6.483 -9.620 1.00 92.75 72 ALA A C 1
ATOM 579 O O . ALA A 1 72 ? 8.372 -7.122 -10.660 1.00 92.75 72 ALA A O 1
ATOM 580 N N . THR A 1 73 ? 9.050 -5.517 -9.238 1.00 89.56 73 THR A N 1
ATOM 581 C CA . THR A 1 73 ? 10.227 -5.107 -10.019 1.00 89.56 73 THR A CA 1
ATOM 582 C C . THR A 1 73 ? 11.281 -6.208 -10.093 1.00 89.56 73 THR A C 1
ATOM 584 O O . THR A 1 73 ? 11.833 -6.468 -11.162 1.00 89.56 73 THR A O 1
ATOM 587 N N . VAL A 1 74 ? 11.541 -6.907 -8.983 1.00 89.12 74 VAL A N 1
ATOM 588 C CA . VAL A 1 74 ? 12.479 -8.042 -8.958 1.00 89.12 74 VAL A CA 1
ATOM 589 C C . VAL A 1 74 ? 11.985 -9.197 -9.831 1.00 89.12 74 VAL A C 1
ATOM 591 O O . VAL A 1 74 ? 12.794 -9.857 -10.484 1.00 89.12 74 VAL A O 1
ATOM 594 N N . LEU A 1 75 ? 10.678 -9.466 -9.855 1.00 89.44 75 LEU A N 1
ATOM 595 C CA . LEU A 1 75 ? 10.108 -10.514 -10.703 1.00 89.44 75 LEU A CA 1
ATOM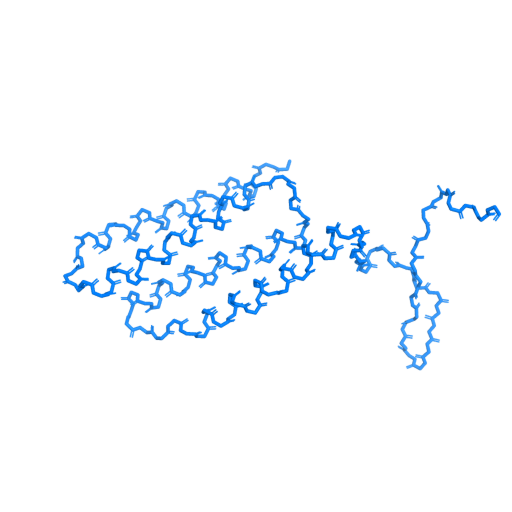 596 C C . LEU A 1 75 ? 10.159 -10.148 -12.180 1.00 89.44 75 LEU A C 1
ATOM 598 O O . LEU A 1 75 ? 10.582 -10.982 -12.976 1.00 89.44 75 LEU A O 1
ATOM 602 N N . GLU A 1 76 ? 9.816 -8.907 -12.524 1.00 86.81 76 GLU A N 1
ATOM 603 C CA . GLU A 1 76 ? 9.914 -8.394 -13.891 1.00 86.81 76 GLU A CA 1
ATOM 604 C C . GLU A 1 76 ? 11.353 -8.535 -14.421 1.00 86.81 76 GLU A C 1
ATOM 606 O O . GLU A 1 76 ? 11.568 -9.101 -15.490 1.00 86.81 76 GLU A O 1
ATOM 611 N N . LEU A 1 77 ? 12.356 -8.169 -13.610 1.00 85.19 77 LEU A N 1
ATOM 612 C CA . LEU A 1 77 ? 13.779 -8.367 -13.922 1.00 85.19 77 LEU A CA 1
ATOM 613 C C . LEU A 1 77 ? 14.172 -9.821 -14.191 1.00 85.19 77 LEU A C 1
ATOM 615 O O . LEU A 1 77 ? 15.101 -10.092 -14.948 1.00 85.19 77 LEU A O 1
ATOM 619 N N . ARG A 1 78 ? 13.505 -10.766 -13.528 1.00 87.00 78 ARG A N 1
ATOM 620 C CA . ARG A 1 78 ? 13.740 -12.205 -13.696 1.00 87.00 78 ARG A CA 1
ATOM 621 C C . ARG A 1 78 ? 12.921 -12.797 -14.846 1.00 87.00 78 ARG A C 1
ATOM 623 O O . ARG A 1 78 ? 12.967 -14.009 -15.037 1.00 87.00 78 ARG A O 1
ATOM 630 N N . GLY A 1 79 ? 12.156 -11.981 -15.577 1.00 84.88 79 GLY A N 1
ATOM 631 C CA . GLY A 1 79 ? 11.215 -12.443 -16.598 1.00 84.88 79 GLY A CA 1
ATOM 632 C C . GLY A 1 79 ? 10.056 -13.261 -16.018 1.00 84.88 79 GLY A C 1
ATOM 633 O O . GLY A 1 79 ? 9.487 -14.105 -16.708 1.00 84.88 79 GLY A O 1
ATOM 634 N N . LEU A 1 80 ? 9.736 -13.062 -14.735 1.00 88.25 80 LEU A N 1
ATOM 635 C CA . LEU A 1 80 ? 8.674 -13.764 -14.022 1.00 88.25 80 LEU A CA 1
ATOM 636 C C . LEU A 1 80 ? 7.406 -12.899 -13.917 1.00 88.25 80 LEU A C 1
ATOM 638 O O . LEU A 1 80 ? 7.488 -11.672 -13.896 1.00 88.25 80 LEU A O 1
ATOM 642 N N . PRO A 1 81 ? 6.211 -13.508 -13.786 1.00 87.44 81 PRO A N 1
ATOM 643 C CA . PRO A 1 81 ? 4.964 -12.750 -13.743 1.00 87.44 81 PRO A CA 1
ATOM 644 C C . PRO A 1 81 ? 4.843 -11.848 -12.503 1.00 87.44 81 PRO A C 1
ATOM 646 O O . PRO A 1 81 ? 4.679 -12.333 -11.383 1.00 87.44 81 PRO A O 1
ATOM 649 N N . ARG A 1 82 ? 4.798 -10.525 -12.708 1.00 90.75 82 ARG A N 1
ATOM 650 C CA . ARG A 1 82 ? 4.509 -9.523 -11.657 1.00 90.75 82 ARG A CA 1
ATOM 651 C C . ARG A 1 82 ? 3.023 -9.361 -11.304 1.00 90.75 82 ARG A C 1
ATOM 653 O O . ARG A 1 82 ? 2.680 -8.737 -10.301 1.00 90.75 82 ARG A O 1
ATOM 660 N N . ALA A 1 83 ? 2.123 -9.922 -12.116 1.00 90.38 83 ALA A N 1
ATOM 661 C CA . ALA A 1 83 ? 0.673 -9.722 -12.005 1.00 90.38 83 ALA A CA 1
ATOM 662 C C . ALA A 1 83 ? 0.068 -10.008 -10.608 1.00 90.38 83 ALA A C 1
ATOM 664 O O . ALA A 1 83 ? -0.797 -9.236 -10.185 1.00 90.38 83 ALA A O 1
ATOM 665 N N . PRO A 1 84 ? 0.498 -11.042 -9.852 1.00 92.25 84 PRO A N 1
ATOM 666 C CA . PRO A 1 84 ? -0.028 -11.289 -8.506 1.00 92.25 84 PRO A CA 1
ATOM 667 C C . PRO A 1 84 ? 0.234 -10.135 -7.526 1.00 92.25 84 PRO A C 1
ATOM 669 O O . PRO A 1 84 ? -0.650 -9.779 -6.746 1.00 92.25 84 PRO A O 1
ATOM 672 N N . PHE A 1 85 ? 1.410 -9.510 -7.606 1.00 93.62 85 PHE A N 1
ATOM 673 C CA . PHE A 1 85 ? 1.805 -8.395 -6.741 1.00 93.62 85 PHE A CA 1
ATOM 674 C C . PHE A 1 85 ? 1.096 -7.105 -7.137 1.00 93.62 85 PHE A C 1
ATOM 676 O O . PHE A 1 85 ? 0.563 -6.408 -6.278 1.00 93.62 85 PHE A O 1
ATOM 683 N N . LEU A 1 86 ? 0.959 -6.846 -8.441 1.00 93.44 86 LEU A N 1
ATOM 684 C CA . LEU A 1 86 ? 0.153 -5.728 -8.941 1.00 93.44 86 LEU A CA 1
ATOM 685 C C . LEU A 1 86 ? -1.315 -5.834 -8.510 1.00 93.44 86 LEU A C 1
ATOM 687 O O . LEU A 1 86 ? -1.936 -4.832 -8.152 1.00 93.44 86 LEU A O 1
ATOM 691 N N . LYS A 1 87 ? -1.872 -7.052 -8.482 1.00 95.50 87 LYS A N 1
ATOM 692 C CA . LYS A 1 87 ? -3.221 -7.286 -7.954 1.00 95.50 87 LYS A CA 1
ATOM 693 C C . LYS A 1 87 ? -3.308 -6.920 -6.470 1.00 95.50 87 LYS A C 1
ATOM 695 O O . LYS A 1 87 ? -4.250 -6.234 -6.082 1.00 95.50 87 LYS A O 1
ATOM 700 N N . LYS A 1 88 ? -2.324 -7.322 -5.658 1.00 95.94 88 LYS A N 1
ATOM 701 C CA . LYS A 1 88 ? -2.267 -6.984 -4.226 1.00 95.94 88 LYS A CA 1
ATOM 702 C C . LYS A 1 88 ? -2.117 -5.486 -3.979 1.00 95.94 88 LYS A C 1
ATOM 704 O O . LYS A 1 88 ? -2.835 -4.942 -3.147 1.00 95.94 88 LYS A O 1
ATOM 709 N N . ILE A 1 89 ? -1.264 -4.813 -4.748 1.00 96.38 89 ILE A N 1
ATOM 710 C CA . ILE A 1 89 ? -1.124 -3.351 -4.716 1.00 96.38 89 ILE A CA 1
ATOM 711 C C . ILE A 1 89 ? -2.474 -2.686 -4.986 1.00 96.38 89 ILE A C 1
ATOM 713 O O . ILE A 1 89 ? -2.893 -1.821 -4.223 1.00 96.38 89 ILE A O 1
ATOM 717 N N . LYS A 1 90 ? -3.195 -3.129 -6.024 1.00 96.12 90 LYS A N 1
ATOM 718 C CA . LYS A 1 90 ? -4.517 -2.591 -6.364 1.00 96.12 90 LYS A CA 1
ATOM 719 C C . LYS A 1 90 ? -5.555 -2.826 -5.261 1.00 96.12 90 LYS A C 1
ATOM 721 O O . LYS A 1 90 ? -6.337 -1.924 -4.974 1.00 96.12 90 LYS A O 1
ATOM 726 N N . GLU A 1 91 ? -5.565 -4.011 -4.647 1.00 96.81 91 GLU A N 1
ATOM 727 C CA . GLU A 1 91 ? -6.442 -4.329 -3.508 1.00 96.81 91 GLU A CA 1
ATOM 728 C C . GLU A 1 91 ? -6.191 -3.365 -2.336 1.00 96.81 91 GLU A C 1
ATOM 730 O O . GLU A 1 91 ? -7.131 -2.746 -1.838 1.00 96.81 91 GLU A O 1
ATOM 735 N N . ILE A 1 92 ? -4.927 -3.167 -1.947 1.00 96.38 92 ILE A N 1
ATOM 736 C CA . ILE A 1 92 ? -4.562 -2.276 -0.835 1.00 96.38 92 ILE A CA 1
ATOM 737 C C . ILE A 1 92 ? -4.858 -0.816 -1.179 1.00 96.38 92 ILE A C 1
ATOM 739 O O . ILE A 1 92 ? -5.467 -0.117 -0.375 1.00 96.38 92 ILE A O 1
ATOM 743 N N . ALA A 1 93 ? -4.492 -0.358 -2.377 1.00 95.00 93 ALA A N 1
ATOM 744 C CA . ALA A 1 93 ? -4.751 1.010 -2.818 1.00 95.00 93 ALA A CA 1
ATOM 745 C C . ALA A 1 93 ? -6.253 1.337 -2.815 1.00 95.00 93 ALA A C 1
ATOM 747 O O . ALA A 1 93 ? -6.648 2.430 -2.417 1.00 95.00 93 ALA A O 1
ATOM 748 N N . SER A 1 94 ? -7.104 0.378 -3.196 1.00 96.31 94 SER A N 1
ATOM 749 C CA . SER A 1 94 ? -8.557 0.548 -3.129 1.00 96.31 94 SER A CA 1
ATOM 750 C C . SER A 1 94 ? -9.053 0.717 -1.693 1.00 96.31 94 SER A C 1
ATOM 752 O O . SER A 1 94 ? -9.922 1.550 -1.451 1.00 96.31 94 SER A O 1
ATOM 754 N N . ILE A 1 95 ? -8.515 -0.055 -0.746 1.00 94.25 95 ILE A N 1
ATOM 755 C CA . ILE A 1 95 ? -8.872 0.050 0.676 1.00 94.25 95 ILE A CA 1
ATOM 756 C C . ILE A 1 95 ? -8.402 1.392 1.242 1.00 94.25 95 ILE A C 1
ATOM 758 O O . ILE A 1 95 ? -9.183 2.087 1.885 1.00 94.25 95 ILE A O 1
ATOM 762 N N . LEU A 1 96 ? -7.160 1.790 0.955 1.00 93.88 96 LEU A N 1
ATOM 763 C CA . LEU A 1 96 ? -6.607 3.077 1.382 1.00 93.88 96 LEU A CA 1
ATOM 764 C C . LEU A 1 96 ? -7.405 4.257 0.832 1.00 93.88 96 LEU A C 1
ATOM 766 O O . LEU A 1 96 ? -7.616 5.230 1.548 1.00 93.88 96 LEU A O 1
ATOM 770 N N . ARG A 1 97 ? -7.899 4.157 -0.406 1.00 92.81 97 ARG A N 1
ATOM 771 C CA . ARG A 1 97 ? -8.773 5.182 -0.976 1.00 92.81 97 ARG A CA 1
ATOM 772 C C . ARG A 1 97 ? -10.074 5.310 -0.192 1.00 92.81 97 ARG A C 1
ATOM 774 O O . ARG A 1 97 ? -10.428 6.413 0.193 1.00 92.81 97 ARG A O 1
ATOM 781 N N . VAL A 1 98 ? -10.742 4.191 0.094 1.00 93.38 98 VAL A N 1
ATOM 782 C CA . VAL A 1 98 ? -11.975 4.190 0.900 1.00 93.38 98 VAL A CA 1
ATOM 783 C C . VAL A 1 98 ? -11.714 4.769 2.292 1.00 93.38 98 VAL A C 1
ATOM 785 O O . VAL A 1 98 ? -12.499 5.575 2.773 1.00 93.38 98 VAL A O 1
ATOM 788 N N . ILE A 1 99 ? -10.596 4.412 2.924 1.00 90.38 99 ILE A N 1
ATOM 789 C CA . ILE A 1 99 ? -10.178 4.979 4.214 1.00 90.38 99 ILE A CA 1
ATOM 790 C C . ILE A 1 99 ? -10.000 6.501 4.119 1.00 90.38 99 ILE A C 1
ATOM 792 O O . ILE A 1 99 ? -10.491 7.230 4.980 1.00 90.38 99 ILE A O 1
ATOM 796 N N . GLY A 1 100 ? -9.324 6.978 3.072 1.00 88.69 100 GLY A N 1
ATOM 797 C CA . GLY A 1 100 ? -9.117 8.402 2.824 1.00 88.69 100 GLY A CA 1
ATOM 798 C C . GLY A 1 100 ? -10.427 9.160 2.603 1.00 88.69 100 GLY A C 1
ATOM 799 O O . GLY A 1 100 ? -10.613 10.216 3.207 1.00 88.69 100 GLY A O 1
ATOM 800 N N . ASP A 1 101 ? -11.339 8.592 1.807 1.00 90.69 101 ASP A N 1
ATOM 801 C CA . ASP A 1 101 ? -12.672 9.144 1.534 1.00 90.69 101 ASP A CA 1
ATOM 802 C C . ASP A 1 101 ? -13.476 9.267 2.846 1.00 90.69 101 ASP A C 1
ATOM 804 O O . ASP A 1 101 ? -13.946 10.351 3.190 1.00 90.69 101 ASP A O 1
ATOM 808 N N . LEU A 1 102 ? -13.532 8.194 3.646 1.00 89.75 102 LEU A N 1
ATOM 809 C CA . LEU A 1 102 ? -14.213 8.182 4.948 1.00 89.75 102 LEU A CA 1
ATOM 810 C C . LEU A 1 102 ? -13.623 9.216 5.919 1.00 89.75 102 LEU A C 1
ATOM 812 O O . LEU A 1 102 ? -14.364 9.930 6.595 1.00 89.75 102 LEU A O 1
ATOM 816 N N . ARG A 1 103 ? -12.291 9.352 5.974 1.00 85.75 103 ARG A N 1
ATOM 817 C CA . ARG A 1 103 ? -11.650 10.384 6.802 1.00 85.75 103 ARG A CA 1
ATOM 818 C C . ARG A 1 103 ? -12.002 11.792 6.319 1.00 85.75 103 ARG A C 1
ATOM 820 O O . ARG A 1 103 ? -12.206 12.672 7.151 1.00 85.75 103 ARG A O 1
ATOM 827 N N . GLY A 1 104 ? -12.081 12.010 5.005 1.00 86.56 104 GLY A N 1
ATOM 828 C CA . GLY A 1 104 ? -12.509 13.283 4.416 1.00 86.56 104 GLY A CA 1
ATOM 829 C C . GLY A 1 104 ? -13.931 13.684 4.824 1.00 86.56 104 GLY A C 1
ATOM 830 O O . GLY A 1 104 ? -14.217 14.870 4.967 1.00 86.56 104 GLY A O 1
ATOM 831 N N . GLU A 1 105 ? -14.789 12.702 5.099 1.00 90.94 105 GLU A N 1
ATOM 832 C CA . GLU A 1 105 ? -16.138 12.887 5.651 1.00 90.94 105 GLU A CA 1
ATOM 833 C C . GLU A 1 105 ? -16.159 13.038 7.188 1.00 90.94 105 GLU A C 1
ATOM 835 O O . GLU A 1 105 ? -17.222 13.188 7.788 1.00 90.94 105 GLU A O 1
ATOM 840 N N . GLY A 1 106 ? -14.996 13.009 7.849 1.00 85.62 106 GLY A N 1
ATOM 841 C CA . GLY A 1 106 ? -14.872 13.088 9.307 1.00 85.62 106 GLY A CA 1
ATOM 842 C C . GLY A 1 106 ? -15.164 11.772 10.037 1.00 85.62 106 GLY A C 1
ATOM 843 O O . GLY A 1 106 ? -15.291 11.766 11.262 1.00 85.62 106 GLY A O 1
ATOM 844 N N . ILE A 1 107 ? -15.265 10.648 9.320 1.00 85.50 107 ILE A N 1
ATOM 845 C CA . ILE A 1 107 ? -15.521 9.334 9.915 1.00 85.50 107 ILE A CA 1
ATOM 846 C C . ILE A 1 107 ? -14.226 8.803 10.537 1.00 85.50 107 ILE A C 1
ATOM 848 O O . ILE A 1 107 ? -13.213 8.610 9.862 1.00 85.50 107 ILE A O 1
ATOM 852 N N . ARG A 1 108 ? -14.266 8.531 11.846 1.00 80.75 108 ARG A N 1
ATOM 853 C CA . ARG A 1 108 ? -13.149 7.928 12.585 1.00 80.75 108 ARG A CA 1
ATOM 854 C C . ARG A 1 108 ? -13.148 6.410 12.405 1.00 80.75 108 ARG A C 1
ATOM 856 O O . ARG A 1 108 ? -14.137 5.742 12.698 1.00 80.75 108 ARG A O 1
ATOM 863 N N . ILE A 1 109 ? -12.009 5.863 11.985 1.00 79.50 109 ILE A N 1
ATOM 864 C CA . ILE A 1 109 ? -11.757 4.418 12.017 1.00 79.50 109 ILE A CA 1
ATOM 865 C C . ILE A 1 109 ? -11.412 4.024 13.450 1.00 79.50 109 ILE A C 1
ATOM 867 O O . ILE A 1 109 ? -10.557 4.642 14.080 1.00 79.50 109 ILE A O 1
ATOM 871 N N . ILE A 1 110 ? -12.100 3.003 13.952 1.00 80.88 110 ILE A N 1
ATOM 872 C CA . ILE A 1 110 ? -12.001 2.539 15.335 1.00 80.88 110 ILE A CA 1
ATOM 873 C C . ILE A 1 110 ? -11.071 1.324 15.372 1.00 80.88 110 ILE A C 1
ATOM 875 O O . ILE A 1 110 ? -11.293 0.347 14.654 1.00 80.88 110 ILE A O 1
ATOM 879 N N . SER A 1 111 ? -10.028 1.386 16.192 1.00 78.88 111 SER A N 1
ATOM 880 C CA . SER A 1 111 ? -9.146 0.257 16.488 1.00 78.88 111 SER A CA 1
ATOM 881 C C . SER A 1 111 ? -9.700 -0.573 17.652 1.00 78.88 111 SER A C 1
ATOM 883 O O . SER A 1 111 ? -10.559 -0.119 18.404 1.00 78.88 111 SER A O 1
ATOM 885 N N . LEU A 1 112 ? -9.185 -1.790 17.856 1.00 80.88 112 LEU A N 1
ATOM 886 C CA . LEU A 1 112 ? -9.518 -2.583 19.053 1.00 80.88 112 LEU A CA 1
ATOM 887 C C . LEU A 1 112 ? -9.138 -1.862 20.359 1.00 80.88 112 LEU A C 1
ATOM 889 O O . LEU A 1 112 ? -9.736 -2.115 21.400 1.00 80.88 112 LEU A O 1
ATOM 893 N N . GLU A 1 113 ? -8.154 -0.967 20.304 1.00 83.06 113 GLU A N 1
ATOM 894 C CA . GLU A 1 113 ? -7.644 -0.192 21.439 1.00 83.06 113 GLU A CA 1
ATOM 895 C C . GLU A 1 113 ? -8.660 0.854 21.916 1.00 83.06 113 GLU A C 1
ATOM 897 O O . GLU A 1 113 ? -8.738 1.149 23.112 1.00 83.06 113 GLU A O 1
ATOM 902 N N . ASP A 1 114 ? -9.467 1.356 20.978 1.00 84.00 114 ASP A N 1
ATOM 903 C CA . ASP A 1 114 ? -10.577 2.283 21.202 1.00 84.00 114 ASP A CA 1
ATOM 904 C C . ASP A 1 114 ? -11.832 1.571 21.741 1.00 84.00 114 ASP A C 1
ATOM 906 O O . ASP A 1 114 ? -12.842 2.215 22.033 1.00 84.00 114 ASP A O 1
ATOM 910 N N . LEU A 1 115 ? -11.805 0.239 21.856 1.00 89.06 115 LEU A N 1
ATOM 911 C CA . LEU A 1 115 ? -12.925 -0.558 22.336 1.00 89.06 115 LEU A CA 1
ATOM 912 C C . LEU A 1 115 ? -12.722 -0.997 23.792 1.00 89.06 115 LEU A C 1
ATOM 914 O O . LEU A 1 115 ? -11.608 -1.194 24.289 1.00 89.06 115 LEU A O 1
ATOM 918 N N . THR A 1 116 ? -13.839 -1.184 24.487 1.00 91.69 116 THR A N 1
ATOM 919 C CA . THR A 1 116 ? -13.900 -1.806 25.811 1.00 91.69 116 THR A CA 1
ATOM 920 C C . THR A 1 116 ? -14.855 -2.993 25.743 1.00 91.69 116 THR A C 1
ATOM 922 O O . THR A 1 116 ? -15.930 -2.902 25.152 1.00 91.69 116 THR A O 1
ATOM 925 N N . VAL A 1 117 ? -14.464 -4.121 26.337 1.00 92.12 117 VAL A N 1
ATOM 926 C CA . VAL A 1 117 ? -15.340 -5.293 26.460 1.00 92.12 117 VAL A CA 1
ATOM 927 C C . VAL A 1 117 ? -16.409 -4.991 27.508 1.00 92.12 117 VAL A C 1
ATOM 929 O O . VAL A 1 117 ? -16.082 -4.662 28.646 1.00 92.12 117 VAL A O 1
ATOM 932 N N . VAL A 1 118 ? -17.679 -5.104 27.125 1.00 94.81 118 VAL A N 1
ATOM 933 C CA . VAL A 1 118 ? -18.840 -4.827 27.993 1.00 94.81 118 VAL A CA 1
ATOM 934 C C . VAL A 1 118 ? -19.646 -6.076 28.340 1.00 94.81 118 VAL A C 1
ATOM 936 O O . VAL A 1 118 ? -20.573 -6.011 29.142 1.00 94.81 118 VAL A O 1
ATOM 939 N N . GLY A 1 119 ? -19.303 -7.219 27.753 1.00 93.56 119 GLY A N 1
ATOM 940 C CA . GLY A 1 119 ? -19.965 -8.485 28.029 1.00 93.56 119 GLY A CA 1
ATOM 941 C C . GLY A 1 119 ? -19.509 -9.593 27.092 1.00 93.56 119 GLY A C 1
ATOM 942 O O . GLY A 1 119 ? -18.525 -9.449 26.366 1.00 93.56 119 GLY A O 1
ATOM 943 N N . GLU A 1 120 ? -20.259 -10.689 27.101 1.00 96.38 120 GLU A N 1
ATOM 944 C CA . GLU A 1 120 ? -19.992 -11.888 26.311 1.00 96.38 120 GLU A CA 1
ATOM 945 C C . GLU A 1 120 ? -21.321 -12.532 25.879 1.00 96.38 120 GLU A C 1
ATOM 947 O O . GLU A 1 120 ? -22.252 -12.620 26.680 1.00 96.38 120 GLU A O 1
ATOM 952 N N . ILE A 1 121 ? -21.422 -12.960 24.618 1.00 94.06 121 ILE A N 1
ATOM 953 C CA . ILE A 1 121 ? -22.561 -13.716 24.070 1.00 94.06 121 ILE A CA 1
ATOM 954 C C . ILE A 1 121 ? -22.001 -14.969 23.396 1.00 94.06 121 ILE A C 1
ATOM 956 O O . ILE A 1 121 ? -21.148 -14.863 22.516 1.00 94.06 121 ILE A O 1
ATOM 960 N N . ASP A 1 122 ? -22.464 -16.150 23.809 1.00 94.31 122 ASP A N 1
ATOM 961 C CA . ASP A 1 122 ? -22.045 -17.451 23.262 1.00 94.31 122 ASP A CA 1
ATOM 962 C C . ASP A 1 122 ? -20.515 -17.642 23.176 1.00 94.31 122 ASP A C 1
ATOM 964 O O . ASP A 1 122 ? -19.985 -18.107 22.163 1.00 94.31 122 ASP A O 1
ATOM 968 N N . GLY A 1 123 ? -19.770 -17.251 24.216 1.00 92.88 123 GLY A N 1
ATOM 969 C CA . GLY A 1 123 ? -18.307 -17.377 24.216 1.00 92.88 123 GLY A CA 1
AT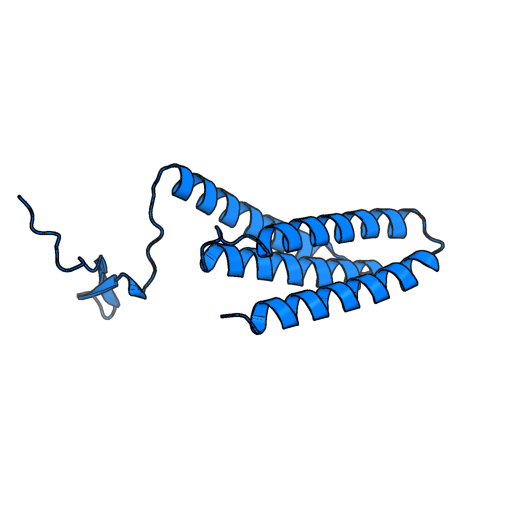OM 970 C C . GLY A 1 123 ? -17.569 -16.252 23.484 1.00 92.88 123 GLY A C 1
ATOM 971 O O . GLY A 1 123 ? -16.350 -16.323 23.322 1.00 92.88 123 GLY A O 1
ATOM 972 N N . ARG A 1 124 ? -18.287 -15.247 22.960 1.00 91.12 124 ARG A N 1
ATOM 973 C CA . ARG A 1 124 ? -17.717 -14.174 22.134 1.00 91.12 124 ARG A CA 1
ATOM 974 C C . ARG A 1 124 ? -17.826 -12.818 22.830 1.00 91.12 124 ARG A C 1
ATOM 976 O O . ARG A 1 124 ? -18.925 -12.452 23.252 1.00 91.12 124 ARG A O 1
ATOM 983 N N . PRO A 1 125 ? -16.730 -12.045 22.914 1.00 91.81 125 PRO A N 1
ATOM 984 C CA . PRO A 1 125 ? -16.745 -10.739 23.558 1.00 91.81 125 PRO A CA 1
ATOM 985 C C . PRO A 1 125 ? -17.633 -9.747 22.799 1.00 91.81 125 PRO A C 1
ATOM 987 O O . PRO A 1 125 ? -17.594 -9.659 21.569 1.00 91.81 125 PRO A O 1
ATOM 990 N N . VAL A 1 126 ? -18.413 -8.979 23.556 1.00 92.31 126 VAL A N 1
ATOM 991 C CA . VAL A 1 126 ? -19.196 -7.839 23.072 1.00 92.31 126 VAL A CA 1
ATOM 992 C C . VAL A 1 126 ? -18.453 -6.561 23.434 1.00 92.31 126 VAL A C 1
ATOM 994 O O . VAL A 1 126 ? -18.038 -6.378 24.579 1.00 92.31 126 VAL A O 1
ATOM 997 N N . TYR A 1 127 ? -18.302 -5.668 22.460 1.00 91.19 127 TYR A N 1
ATOM 998 C CA . TYR A 1 127 ? -17.518 -4.445 22.592 1.00 91.19 127 TYR A CA 1
ATOM 999 C C . TYR A 1 127 ? -18.404 -3.202 22.534 1.00 91.19 127 TYR A C 1
ATOM 1001 O O . TYR A 1 127 ? -19.360 -3.147 21.761 1.00 91.19 127 TYR A O 1
ATOM 1009 N N . SER A 1 128 ? -18.043 -2.179 23.305 1.00 91.00 128 SER A N 1
ATOM 1010 C CA . SER A 1 128 ? -18.509 -0.807 23.112 1.00 91.00 128 SER A CA 1
ATOM 1011 C C . SER A 1 128 ? -17.330 0.103 22.795 1.00 91.00 128 SER A C 1
ATOM 1013 O O . SER A 1 128 ? -16.186 -0.199 23.138 1.00 91.00 128 SER A O 1
ATOM 1015 N N . ILE A 1 129 ? -17.613 1.255 22.192 1.00 89.00 129 ILE A N 1
ATOM 1016 C CA . ILE A 1 129 ? -16.618 2.321 22.050 1.00 89.00 129 ILE A CA 1
ATOM 1017 C C . ILE A 1 129 ? -16.266 2.831 23.449 1.00 89.00 129 ILE A C 1
ATOM 1019 O O . ILE A 1 129 ? -17.160 3.080 24.268 1.00 89.00 129 ILE A O 1
ATOM 1023 N N . ARG A 1 130 ? -14.971 2.952 23.737 1.00 83.06 130 ARG A N 1
ATOM 1024 C CA . ARG A 1 130 ? -14.482 3.569 24.966 1.00 83.06 130 ARG A CA 1
ATOM 1025 C C . ARG A 1 130 ? -14.796 5.062 24.900 1.00 83.06 130 ARG A C 1
ATOM 1027 O O . ARG A 1 130 ? -14.367 5.744 23.977 1.00 83.06 130 ARG A O 1
ATOM 1034 N N . ARG A 1 131 ? -15.562 5.562 25.869 1.00 75.00 131 ARG A N 1
ATOM 1035 C CA . ARG A 1 131 ? -15.766 7.004 26.045 1.00 75.00 131 ARG A CA 1
ATOM 1036 C C . ARG A 1 131 ? -14.576 7.565 26.811 1.00 75.00 131 ARG A C 1
ATOM 1038 O O . ARG A 1 131 ? -14.213 7.008 27.846 1.00 75.00 131 ARG A O 1
ATOM 1045 N N . GLU A 1 132 ? -13.959 8.619 26.298 1.00 64.12 132 GLU A N 1
ATOM 1046 C CA . GLU A 1 132 ? -12.955 9.371 27.051 1.00 64.12 132 GLU A CA 1
ATOM 1047 C C . GLU A 1 132 ? -13.659 10.166 28.168 1.00 64.12 132 GLU A C 1
ATOM 1049 O O . GLU A 1 132 ? -14.821 10.562 28.025 1.00 64.12 132 GLU A O 1
ATOM 1054 N N . GLU A 1 133 ? -12.996 10.347 29.315 1.00 45.12 133 GLU A N 1
ATOM 1055 C CA . GLU A 1 133 ? -13.533 11.123 30.442 1.00 45.12 133 GLU A CA 1
ATOM 1056 C C . GLU A 1 133 ? -13.839 12.560 29.985 1.00 45.12 133 GLU A C 1
ATOM 1058 O O . GLU A 1 133 ? -12.941 13.376 29.802 1.00 45.12 133 GLU A O 1
ATOM 1063 N N . GLY A 1 134 ? -15.122 12.854 29.762 1.00 45.84 134 GLY A N 1
ATOM 1064 C CA . GLY A 1 134 ? -15.584 14.131 29.211 1.00 45.84 134 GLY A CA 1
ATOM 1065 C C . GLY A 1 134 ? -16.904 14.029 28.449 1.00 45.84 134 GLY A C 1
ATOM 1066 O O . GLY A 1 134 ? -17.668 14.992 28.441 1.00 45.84 134 GLY A O 1
ATOM 1067 N N . ASP A 1 135 ? -17.238 12.849 27.916 1.00 45.62 135 ASP A N 1
ATOM 1068 C CA . ASP A 1 135 ? -18.539 12.574 27.285 1.00 45.62 135 ASP A CA 1
ATOM 1069 C C . ASP A 1 135 ? -19.637 12.352 28.340 1.00 45.62 135 ASP A C 1
ATOM 1071 O O . ASP A 1 135 ? -20.216 11.267 28.488 1.00 45.62 135 ASP A O 1
ATOM 1075 N N . SER A 1 136 ? -19.922 13.401 29.113 1.00 35.88 136 SER A N 1
ATOM 1076 C CA . SER A 1 136 ? -21.186 13.496 29.837 1.00 35.88 136 SER A CA 1
ATOM 1077 C C . SER A 1 136 ? -22.287 13.839 28.833 1.00 35.88 136 SER A C 1
ATOM 1079 O O . SER A 1 136 ? -22.165 14.838 28.125 1.00 35.88 136 SER A O 1
ATOM 1081 N N . PRO A 1 137 ? -23.364 13.041 28.745 1.00 46.88 137 PRO A N 1
ATOM 1082 C CA . PRO A 1 137 ? -24.535 13.447 27.992 1.00 46.88 137 PRO A CA 1
ATOM 1083 C C . PRO A 1 137 ? -25.162 14.635 28.731 1.00 46.88 137 PRO A C 1
ATOM 1085 O O . PRO A 1 137 ? -25.493 14.523 29.914 1.00 46.88 137 PRO A O 1
ATOM 1088 N N . HIS A 1 138 ? -25.274 15.774 28.054 1.00 36.97 138 HIS A N 1
ATOM 1089 C CA . HIS A 1 138 ? -26.269 16.774 28.430 1.00 36.97 138 HIS A CA 1
ATOM 1090 C C . HIS A 1 138 ? -27.670 16.258 28.098 1.00 36.97 138 HIS A C 1
ATOM 1092 O O . HIS A 1 138 ? -27.810 15.562 27.064 1.00 36.97 138 HIS A O 1
#

Foldseek 3Di:
DPDVLVVVVVVVVVLVVVVVVVLVVDPDPVLSVVLVVLVVVLVVLNVVLPDPPDDPLLNVLSVLLNVLSSVLNVQSVVVHDSVVSVVVNVVSVVVSVVVVVCVVVVHDDDDVVQWDFPDDDPNHTDIDGDDDPPPDDD